Protein AF-A0A432YXD7-F1 (afdb_monomer_lite)

Organism: NCBI:txid1096243

InterPro domains:
  IPR056919 Phage tail assembly chaperone 18 [PF23812] (3-79)

pLDDT: mean 77.12, std 12.96, range [39.62, 91.81]

Secondary structure (DSSP, 8-state):
---------HHHHTPPPPPHHHHHHHHHHHHHHHHS--SSSSPPPPPHHHHHHHHHTT-TT--HHHHHHHHHHHHHHHHHHHHHHHH--

Sequence (89 aa):
MLEEAGQDVPALQDRPKLTNDLEHIVRAFESLSMSRTSNGFGLNPLSMADIKAYYDFGLSPLEPETFIFLIQSIDQAYLDEYNETHRNS

Structure (mmCIF, N/CA/C/O backbone):
data_AF-A0A432YXD7-F1
#
_entry.id   AF-A0A432YXD7-F1
#
loop_
_atom_site.group_PDB
_atom_site.id
_atom_site.type_symbol
_atom_site.label_atom_id
_atom_site.label_alt_id
_atom_site.label_comp_id
_atom_site.label_asym_id
_atom_site.label_entity_id
_atom_site.label_seq_id
_atom_site.pdbx_PDB_ins_code
_atom_site.Cartn_x
_atom_site.Cartn_y
_atom_site.Cartn_z
_atom_site.occupancy
_atom_site.B_iso_or_equiv
_atom_site.auth_seq_id
_atom_site.auth_comp_id
_atom_site.auth_asym_id
_atom_site.auth_atom_id
_atom_site.pdbx_PDB_model_num
ATOM 1 N N . MET A 1 1 ? -11.148 32.462 38.974 1.00 39.62 1 MET A N 1
ATOM 2 C CA . MET A 1 1 ? -10.512 31.361 38.226 1.00 39.62 1 MET A CA 1
ATOM 3 C C . MET A 1 1 ? -11.629 30.693 37.451 1.00 39.62 1 MET A C 1
ATOM 5 O O . MET A 1 1 ? -12.478 30.079 38.076 1.00 39.62 1 MET A O 1
ATOM 9 N N . LEU A 1 2 ? -11.735 30.986 36.154 1.00 44.84 2 LEU A N 1
ATOM 10 C CA . LEU A 1 2 ? -12.736 30.391 35.269 1.00 44.84 2 LEU A CA 1
ATOM 11 C C . LEU A 1 2 ? -12.102 29.129 34.686 1.00 44.84 2 LEU A C 1
ATOM 13 O O . LEU A 1 2 ? -11.158 29.223 33.909 1.00 44.84 2 LEU A O 1
ATOM 17 N N . GLU A 1 3 ? -12.567 27.969 35.136 1.00 53.25 3 GLU A N 1
ATOM 18 C CA . GLU A 1 3 ? -12.294 26.699 34.472 1.00 53.25 3 GLU A CA 1
ATOM 19 C C . GLU A 1 3 ? -13.139 26.676 33.194 1.00 53.25 3 GLU A C 1
ATOM 21 O O . GLU A 1 3 ? -14.353 26.476 33.239 1.00 53.25 3 GLU A O 1
ATOM 26 N N . GLU A 1 4 ? -12.516 26.961 32.050 1.00 52.91 4 GLU A N 1
ATOM 27 C CA . GLU A 1 4 ? -13.123 26.710 30.745 1.00 52.91 4 GLU A CA 1
ATOM 28 C C . GLU A 1 4 ? -13.204 25.194 30.547 1.00 52.91 4 GLU A C 1
ATOM 30 O O . GLU A 1 4 ? -12.278 24.551 30.053 1.00 52.91 4 GLU A O 1
ATOM 35 N N . ALA A 1 5 ? -14.320 24.602 30.970 1.00 58.38 5 ALA A N 1
ATOM 36 C CA . ALA A 1 5 ? -14.706 23.275 30.531 1.00 58.38 5 ALA A CA 1
ATOM 37 C C . ALA A 1 5 ? -14.954 23.355 29.018 1.00 58.38 5 ALA A C 1
ATOM 39 O O . ALA A 1 5 ? -16.027 23.766 28.576 1.00 58.38 5 ALA A O 1
ATOM 40 N N . GLY A 1 6 ? -13.925 23.034 28.230 1.00 58.84 6 GLY A N 1
ATOM 41 C CA . GLY A 1 6 ? -14.023 22.899 26.784 1.00 58.84 6 GLY A CA 1
ATOM 42 C C . GLY A 1 6 ? -15.107 21.879 26.467 1.00 58.84 6 GLY A C 1
ATOM 43 O O . GLY A 1 6 ? -14.908 20.678 26.630 1.00 58.84 6 GLY A O 1
ATOM 44 N N . GLN A 1 7 ? -16.286 22.368 26.097 1.00 62.06 7 GLN A N 1
ATOM 45 C CA . GLN A 1 7 ? -17.410 21.525 25.741 1.00 62.06 7 GLN A CA 1
AT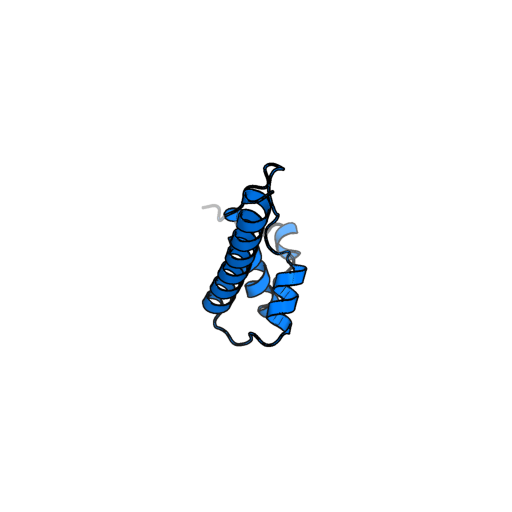OM 46 C C . GLN A 1 7 ? -17.038 20.780 24.459 1.00 62.06 7 GLN A C 1
ATOM 48 O O . GLN A 1 7 ? -16.819 21.403 23.419 1.00 62.06 7 GLN A O 1
ATOM 53 N N . ASP A 1 8 ? -16.927 19.456 24.557 1.00 60.22 8 ASP A N 1
ATOM 54 C CA . ASP A 1 8 ? -16.576 18.605 23.425 1.00 60.22 8 ASP A CA 1
ATOM 55 C C . ASP A 1 8 ? -17.574 18.847 22.287 1.00 60.22 8 ASP A C 1
ATOM 57 O O . ASP A 1 8 ? -18.794 18.755 22.460 1.00 60.22 8 ASP A O 1
ATOM 61 N N . VAL A 1 9 ? -17.055 19.234 21.125 1.00 67.94 9 VAL A N 1
ATOM 62 C CA . VAL A 1 9 ? -17.878 19.651 19.989 1.00 67.94 9 VAL A CA 1
ATOM 63 C C . VAL A 1 9 ? -18.688 18.435 19.517 1.00 67.94 9 VAL A C 1
ATOM 65 O O . VAL A 1 9 ? -18.089 17.379 19.313 1.00 67.94 9 VAL A O 1
ATOM 68 N N . PRO A 1 10 ? -20.010 18.535 19.272 1.00 65.62 10 PRO A N 1
ATOM 69 C CA . PRO A 1 10 ? -20.825 17.391 18.836 1.00 65.62 10 PRO A CA 1
ATOM 70 C C . PRO A 1 10 ? -20.270 16.669 17.597 1.00 65.62 10 PRO A C 1
ATOM 72 O O . PRO A 1 10 ? -20.394 15.456 17.471 1.00 65.62 10 PRO A O 1
ATOM 75 N N . ALA A 1 11 ? -19.568 17.395 16.721 1.00 64.81 11 ALA A N 1
ATOM 76 C CA . ALA A 1 11 ? -18.890 16.845 15.547 1.00 64.81 11 ALA A CA 1
ATOM 77 C C . ALA A 1 11 ? -17.715 15.893 15.870 1.00 64.81 11 ALA A C 1
ATOM 79 O O . ALA A 1 11 ? -17.285 15.132 15.007 1.00 64.81 11 ALA A O 1
ATOM 80 N N . LEU A 1 12 ? -17.163 15.936 17.086 1.00 64.56 12 LEU A N 1
ATOM 81 C CA . LEU A 1 12 ? -16.107 15.027 17.545 1.00 64.56 12 LEU A CA 1
ATOM 82 C C . LEU A 1 12 ? -16.668 13.686 18.033 1.00 64.56 12 LEU A C 1
ATOM 84 O O . LEU A 1 12 ? -15.967 12.679 17.963 1.00 64.56 12 LEU A O 1
ATOM 88 N N . GLN A 1 13 ? -17.924 13.670 18.487 1.00 67.94 13 GLN A N 1
ATOM 89 C CA . GLN A 1 13 ? -18.600 12.481 19.018 1.00 67.94 13 GLN A CA 1
ATOM 90 C C . GLN A 1 13 ? -18.986 11.489 17.909 1.00 67.94 13 GLN A C 1
ATOM 92 O O . GLN A 1 13 ? -19.003 10.285 18.149 1.00 67.94 13 GLN A O 1
ATOM 97 N N . ASP A 1 14 ? -19.230 11.989 16.694 1.00 72.31 14 ASP A N 1
ATOM 98 C CA . ASP A 1 14 ? -19.737 11.213 15.551 1.00 72.31 14 ASP A CA 1
ATOM 99 C C . ASP A 1 14 ? -18.646 10.868 14.521 1.00 72.31 14 ASP A C 1
ATOM 101 O O . ASP A 1 14 ? -18.903 10.614 13.342 1.00 72.31 14 ASP A O 1
ATOM 105 N N . ARG A 1 15 ? -17.376 10.901 14.946 1.00 69.50 15 ARG A N 1
ATOM 106 C CA . ARG A 1 15 ? -16.260 10.559 14.062 1.00 69.50 15 ARG A CA 1
ATOM 107 C C . ARG A 1 15 ? -16.288 9.064 13.734 1.00 69.50 15 ARG A C 1
ATOM 109 O O . ARG A 1 15 ? -16.397 8.248 14.655 1.00 69.50 15 ARG A O 1
ATOM 116 N N . PRO A 1 16 ? -16.114 8.683 12.455 1.00 68.00 16 PRO A N 1
ATOM 117 C CA . PRO A 1 16 ? -15.943 7.285 12.101 1.00 68.00 16 PRO A CA 1
ATOM 118 C C . PRO A 1 16 ? -14.731 6.725 12.849 1.00 68.00 16 PRO A C 1
ATOM 120 O O . PRO A 1 16 ? -13.633 7.283 12.802 1.00 68.00 16 PRO A O 1
ATOM 123 N N . LYS A 1 17 ? -14.954 5.635 13.583 1.00 69.50 17 LYS A N 1
ATOM 124 C CA . LYS A 1 17 ? -13.897 4.930 14.303 1.00 69.50 17 LYS A CA 1
ATOM 125 C C . LYS A 1 17 ? -13.255 3.930 13.356 1.00 69.50 17 LYS A C 1
ATOM 127 O O . LYS A 1 17 ? -13.942 3.074 12.804 1.00 69.50 17 LYS A O 1
ATOM 132 N N . LEU A 1 18 ? -11.943 4.036 13.194 1.00 66.75 18 LEU A N 1
ATOM 133 C CA . LEU A 1 18 ? -11.149 2.991 12.568 1.00 66.75 18 LEU A CA 1
ATOM 134 C C . LEU A 1 18 ? -11.162 1.765 13.482 1.00 66.75 18 LEU A C 1
ATOM 136 O O . LEU A 1 18 ? -10.774 1.847 14.646 1.00 66.75 18 LEU A O 1
ATOM 140 N N . THR A 1 19 ? -11.664 0.642 12.976 1.00 71.75 19 THR A N 1
ATOM 141 C CA . THR A 1 19 ? -11.463 -0.656 13.623 1.00 7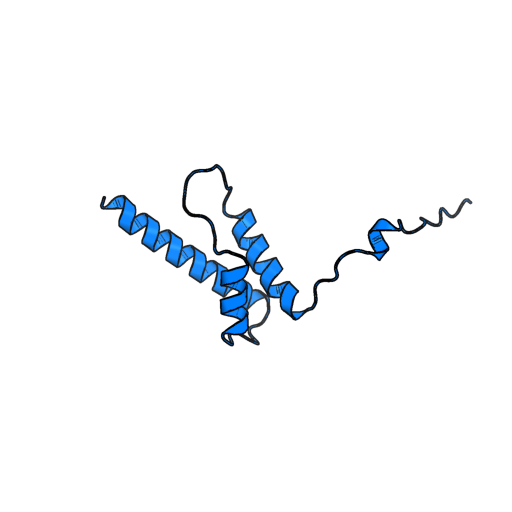1.75 19 THR A CA 1
ATOM 142 C C . THR A 1 19 ? -9.994 -1.047 13.476 1.00 71.75 19 THR A C 1
ATOM 144 O O . THR A 1 19 ? -9.380 -0.694 12.470 1.00 71.75 19 THR A O 1
ATOM 147 N N . ASN A 1 20 ? -9.436 -1.779 14.445 1.00 68.44 20 ASN A N 1
ATOM 148 C CA . ASN A 1 20 ? -8.012 -2.152 14.448 1.00 68.44 20 ASN A CA 1
ATOM 149 C C . ASN A 1 20 ? -7.567 -2.772 13.108 1.00 68.44 20 ASN A C 1
ATOM 151 O O . ASN A 1 20 ? -6.534 -2.398 12.567 1.00 68.44 20 ASN A O 1
ATOM 155 N N . ASP A 1 21 ? -8.407 -3.617 12.506 1.00 68.50 21 ASP A N 1
ATOM 156 C CA . ASP A 1 21 ? -8.125 -4.270 11.220 1.00 68.50 21 ASP A CA 1
ATOM 157 C C . ASP A 1 21 ? -7.957 -3.278 10.052 1.00 68.50 21 ASP A C 1
ATOM 159 O O . ASP A 1 21 ? -7.201 -3.518 9.112 1.00 68.50 21 ASP A O 1
ATOM 163 N N . LEU A 1 22 ? -8.650 -2.136 10.107 1.00 77.44 22 LEU A N 1
ATOM 164 C CA . LEU A 1 22 ? -8.592 -1.096 9.078 1.00 77.44 22 LEU A CA 1
ATOM 165 C C . LEU A 1 22 ? -7.424 -0.129 9.293 1.00 77.44 22 LEU A C 1
ATOM 167 O O . LEU A 1 22 ? -7.023 0.556 8.352 1.00 77.44 22 LEU A O 1
ATOM 171 N N . GLU A 1 23 ? -6.865 -0.072 10.503 1.00 83.50 23 GLU A N 1
ATOM 172 C CA . GLU A 1 23 ? -5.771 0.840 10.831 1.00 83.50 23 GLU A CA 1
ATOM 173 C C . GLU A 1 23 ? -4.540 0.572 9.960 1.00 83.50 23 GLU A C 1
ATOM 175 O O . GLU A 1 23 ? -3.944 1.501 9.415 1.00 83.50 23 GLU A O 1
ATOM 180 N N . HIS A 1 24 ? -4.195 -0.699 9.763 1.00 82.75 24 HIS A N 1
ATOM 181 C CA . HIS A 1 24 ? -3.040 -1.098 8.955 1.00 82.75 24 HIS A CA 1
ATOM 182 C C . HIS A 1 24 ? -3.207 -0.716 7.484 1.00 82.75 24 HIS A C 1
ATOM 184 O O . HIS A 1 24 ? -2.268 -0.233 6.852 1.00 82.75 24 HIS A O 1
ATOM 190 N N . ILE A 1 25 ? -4.421 -0.883 6.960 1.00 85.62 25 ILE A N 1
ATOM 191 C CA . ILE A 1 25 ? -4.768 -0.548 5.578 1.00 85.62 25 ILE A CA 1
ATOM 192 C C . ILE A 1 25 ? -4.659 0.964 5.365 1.00 85.62 25 ILE A C 1
ATOM 194 O O . ILE A 1 25 ? -4.035 1.406 4.400 1.00 85.62 25 ILE A O 1
ATOM 198 N N . VAL A 1 26 ? -5.218 1.758 6.283 1.00 87.81 26 VAL A N 1
ATOM 199 C CA . VAL A 1 26 ? -5.183 3.223 6.189 1.00 87.81 26 VAL A CA 1
ATOM 200 C C . VAL A 1 26 ? -3.761 3.752 6.323 1.00 87.81 26 VAL A C 1
ATOM 202 O O . VAL A 1 26 ? -3.339 4.546 5.488 1.00 87.81 26 VAL A O 1
ATOM 205 N N . ARG A 1 27 ? -2.980 3.266 7.293 1.00 87.94 27 ARG A N 1
ATOM 206 C CA . ARG A 1 27 ? -1.578 3.685 7.454 1.00 87.94 27 ARG A CA 1
ATOM 207 C C . ARG A 1 27 ? -0.727 3.344 6.230 1.00 87.94 27 ARG A C 1
ATOM 209 O O . ARG A 1 27 ? 0.096 4.157 5.812 1.00 87.94 27 ARG A O 1
ATOM 216 N N . ALA A 1 28 ? -0.929 2.168 5.633 1.00 88.69 28 ALA A N 1
ATOM 217 C CA . ALA A 1 28 ? -0.236 1.787 4.407 1.00 88.69 28 ALA A CA 1
ATOM 218 C C . ALA A 1 28 ? -0.608 2.723 3.243 1.00 88.69 28 ALA A C 1
ATOM 220 O O . ALA A 1 28 ? 0.285 3.245 2.572 1.00 88.69 28 ALA A O 1
ATOM 221 N N . PHE A 1 29 ? -1.902 3.009 3.065 1.00 89.75 29 PHE A N 1
ATOM 222 C CA . PHE A 1 29 ? -2.396 3.941 2.050 1.00 89.75 29 PHE A CA 1
ATOM 223 C C . PHE A 1 29 ? -1.824 5.355 2.228 1.00 89.75 29 PHE A C 1
ATOM 225 O O . PHE A 1 29 ? -1.297 5.937 1.278 1.00 89.75 29 PHE A O 1
ATOM 232 N N . GLU A 1 30 ? -1.864 5.892 3.449 1.00 88.38 30 GLU A N 1
ATOM 233 C CA . GLU A 1 30 ? -1.299 7.205 3.768 1.00 88.38 30 GLU A CA 1
ATOM 234 C C . GLU A 1 30 ? 0.194 7.259 3.428 1.00 88.38 30 GLU A C 1
ATOM 236 O O . GLU A 1 30 ? 0.641 8.209 2.781 1.00 88.38 30 GLU A O 1
ATOM 241 N N . SER A 1 31 ? 0.948 6.209 3.773 1.00 88.19 31 SER A N 1
ATOM 242 C CA . SER A 1 31 ? 2.386 6.138 3.494 1.00 88.19 31 SER A CA 1
ATOM 243 C C . SER A 1 31 ? 2.712 6.227 1.997 1.00 88.19 31 SER A C 1
ATOM 245 O O . SER A 1 31 ? 3.638 6.941 1.612 1.00 88.19 31 SER A O 1
ATOM 247 N N . LEU A 1 32 ? 1.910 5.580 1.144 1.00 84.75 32 LEU A N 1
ATOM 248 C CA . LEU A 1 32 ? 2.069 5.643 -0.307 1.00 84.75 32 LEU A CA 1
ATOM 249 C C . LEU A 1 32 ? 1.642 7.007 -0.856 1.00 84.75 32 LEU A C 1
ATOM 251 O O . LEU A 1 32 ? 2.376 7.624 -1.630 1.00 84.75 32 LEU A O 1
ATOM 255 N N . SER A 1 33 ? 0.486 7.511 -0.418 1.00 76.06 33 SER A N 1
ATOM 256 C CA . SER A 1 33 ? -0.083 8.774 -0.904 1.00 76.06 33 SER A CA 1
ATOM 257 C C . SER A 1 33 ? 0.802 9.992 -0.613 1.00 76.06 33 SER A C 1
ATOM 259 O O . SER A 1 33 ? 0.879 10.905 -1.431 1.00 76.06 33 SER A O 1
ATOM 261 N N . MET A 1 34 ? 1.528 9.992 0.511 1.00 72.88 34 MET A N 1
ATOM 262 C CA . MET A 1 34 ? 2.486 11.053 0.837 1.00 72.88 34 MET A CA 1
ATOM 263 C C . MET A 1 34 ? 3.736 11.015 -0.046 1.00 72.88 34 MET A C 1
ATOM 265 O O . MET A 1 34 ? 4.332 12.058 -0.309 1.00 72.88 34 MET A O 1
ATOM 269 N N . SER A 1 35 ? 4.146 9.828 -0.497 1.00 69.69 35 SER A N 1
ATOM 270 C CA . SER A 1 35 ? 5.358 9.655 -1.304 1.00 69.69 35 SER A CA 1
ATOM 271 C C . SER A 1 35 ? 5.163 10.004 -2.784 1.00 69.69 35 SER A C 1
ATOM 273 O O . SER A 1 35 ? 6.124 10.371 -3.460 1.00 69.69 35 SER A O 1
ATOM 275 N N . ARG A 1 36 ? 3.923 9.938 -3.291 1.00 68.81 36 ARG A N 1
ATOM 276 C CA . ARG A 1 36 ? 3.594 10.176 -4.704 1.00 68.81 36 ARG A CA 1
ATOM 277 C C . ARG A 1 36 ? 2.628 11.345 -4.824 1.00 68.81 36 ARG A C 1
ATOM 279 O O . ARG A 1 36 ? 1.418 11.209 -4.659 1.00 68.81 36 ARG A O 1
ATOM 286 N N . THR A 1 37 ? 3.166 12.518 -5.142 1.00 61.38 37 THR A N 1
ATOM 287 C CA . THR A 1 37 ? 2.355 13.688 -5.472 1.00 61.38 37 THR A CA 1
ATOM 288 C C . THR A 1 37 ? 1.590 13.429 -6.768 1.00 61.38 37 THR A C 1
ATOM 290 O O . THR A 1 37 ? 2.172 13.351 -7.845 1.00 61.38 37 THR A O 1
ATOM 293 N N . SER A 1 38 ? 0.263 13.315 -6.664 1.00 58.53 38 SER A N 1
ATOM 294 C CA . SER A 1 38 ? -0.659 13.235 -7.803 1.00 58.53 38 SER A CA 1
ATOM 295 C C . SER A 1 38 ? -0.711 14.581 -8.540 1.00 58.53 38 SER A C 1
ATOM 297 O O . SER A 1 38 ? -1.684 15.328 -8.460 1.00 58.53 38 SER A O 1
ATOM 29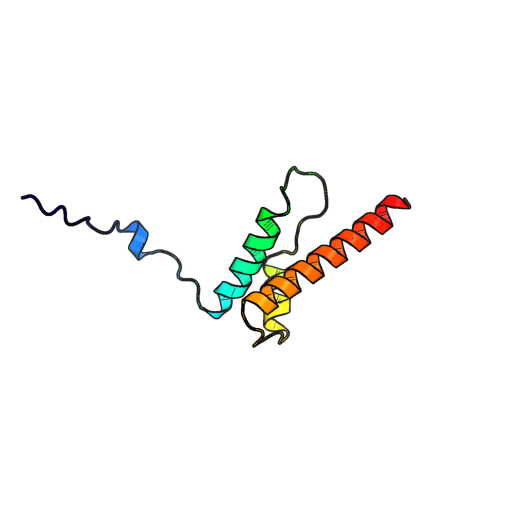9 N N . ASN A 1 39 ? 0.359 14.914 -9.257 1.00 62.94 39 ASN A N 1
ATOM 300 C CA . ASN A 1 39 ? 0.469 16.089 -10.124 1.00 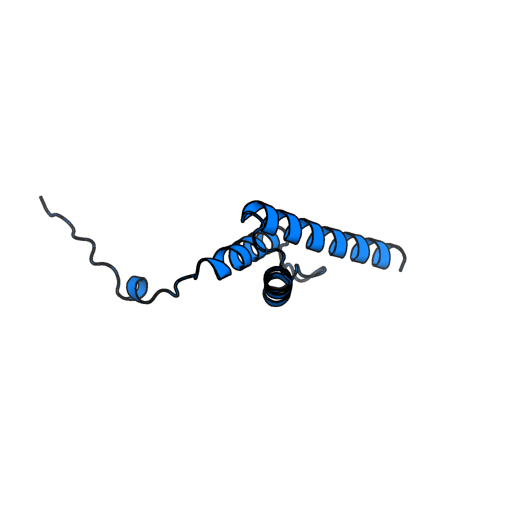62.94 39 ASN A CA 1
ATOM 301 C C . ASN A 1 39 ? -0.117 15.843 -11.532 1.00 62.94 39 ASN A C 1
ATOM 303 O O . ASN A 1 39 ? 0.083 16.656 -12.432 1.00 62.94 39 ASN A O 1
ATOM 307 N N . GLY A 1 40 ? -0.852 14.739 -11.720 1.00 62.41 40 GLY A N 1
ATOM 308 C CA . GLY A 1 40 ? -1.513 14.374 -12.977 1.00 62.41 40 GLY A CA 1
ATOM 309 C 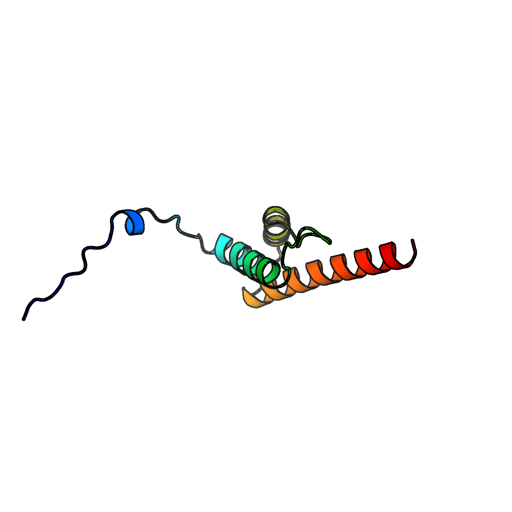C . GLY A 1 40 ? -0.616 13.657 -13.988 1.00 62.41 40 GLY A C 1
ATOM 310 O O . GLY A 1 40 ? -1.096 13.303 -15.062 1.00 62.41 40 GLY A O 1
ATOM 311 N N . PHE A 1 41 ? 0.654 13.413 -13.656 1.00 65.38 41 PHE A N 1
ATOM 312 C CA . PHE A 1 41 ? 1.597 12.698 -14.510 1.00 65.38 41 PHE A CA 1
ATOM 313 C C . PHE A 1 41 ? 2.208 11.516 -13.757 1.00 65.38 41 PHE A C 1
ATOM 315 O O . PHE A 1 41 ? 2.781 11.681 -12.685 1.00 65.38 41 PHE A O 1
ATOM 322 N N . GLY A 1 42 ? 2.115 10.325 -14.349 1.00 70.81 42 GLY A N 1
ATOM 323 C CA . GLY A 1 42 ? 2.677 9.096 -13.794 1.00 70.81 42 GLY A CA 1
ATOM 324 C C . GLY A 1 42 ? 1.625 8.121 -13.278 1.00 70.81 42 GLY A C 1
ATOM 325 O O . GLY A 1 42 ? 0.421 8.370 -13.305 1.00 70.81 42 GLY A O 1
ATOM 326 N N . LEU A 1 43 ? 2.113 6.964 -12.853 1.00 80.81 43 LEU A N 1
ATOM 327 C CA . LEU A 1 43 ? 1.290 5.884 -12.336 1.00 80.81 43 LEU A CA 1
ATOM 328 C C . LEU A 1 43 ? 0.799 6.238 -10.924 1.00 80.81 43 LEU A C 1
ATOM 330 O O . LEU A 1 43 ? 1.556 6.797 -10.125 1.00 80.81 43 LEU A O 1
ATOM 334 N N . ASN A 1 44 ? -0.452 5.914 -10.606 1.00 83.81 44 ASN A N 1
ATOM 335 C CA . ASN A 1 44 ? -0.969 6.091 -9.250 1.00 83.81 44 ASN A CA 1
ATOM 336 C C . ASN A 1 44 ? -0.400 5.010 -8.315 1.00 83.81 44 ASN A C 1
ATOM 338 O O . ASN A 1 44 ? -0.146 3.898 -8.784 1.00 83.81 44 ASN A O 1
ATOM 342 N N . PRO A 1 45 ? -0.207 5.310 -7.017 1.00 86.44 45 PRO A N 1
ATOM 343 C CA . PRO A 1 45 ? 0.071 4.273 -6.031 1.00 86.44 45 PRO A CA 1
ATOM 344 C C . PRO A 1 45 ? -1.063 3.244 -5.941 1.00 86.44 45 PRO A C 1
ATOM 346 O O . PRO A 1 45 ? -2.193 3.517 -6.364 1.00 86.44 45 PRO A O 1
ATOM 349 N N . LEU A 1 46 ? -0.760 2.090 -5.338 1.00 89.25 46 LEU A N 1
ATOM 350 C CA . LEU A 1 46 ? -1.744 1.051 -5.016 1.00 89.25 46 LEU A CA 1
ATOM 351 C C . LEU A 1 46 ? -2.997 1.641 -4.360 1.00 89.25 46 LEU A C 1
ATOM 353 O O . LEU A 1 46 ? -2.928 2.463 -3.439 1.00 89.25 46 LEU A O 1
ATOM 357 N N . SER A 1 47 ? -4.164 1.196 -4.827 1.00 89.56 47 SER A N 1
ATOM 358 C CA . SER A 1 47 ? -5.434 1.679 -4.300 1.00 89.56 47 SER A CA 1
ATOM 359 C C . SER A 1 47 ? -5.730 1.070 -2.930 1.00 89.56 47 SER A C 1
ATOM 361 O O . SER A 1 47 ? -5.237 0.001 -2.569 1.00 89.56 47 SER A O 1
ATOM 363 N N . MET A 1 48 ? -6.620 1.709 -2.169 1.00 89.12 48 MET A N 1
ATOM 364 C CA . MET A 1 48 ? -7.057 1.163 -0.882 1.00 89.12 48 MET A CA 1
ATOM 365 C C . MET A 1 48 ? -7.742 -0.210 -1.024 1.00 89.12 48 MET A C 1
ATOM 367 O O . MET A 1 48 ? -7.667 -1.028 -0.109 1.00 89.12 48 MET A O 1
ATOM 371 N N . ALA A 1 49 ? -8.364 -0.489 -2.177 1.00 89.81 49 ALA A N 1
ATOM 372 C CA . ALA A 1 49 ? -8.936 -1.798 -2.480 1.00 89.81 49 ALA A CA 1
ATOM 373 C C . ALA A 1 49 ? -7.848 -2.870 -2.661 1.00 89.81 49 ALA A C 1
ATOM 375 O O . ALA A 1 49 ? -7.994 -3.971 -2.132 1.00 89.81 49 ALA A O 1
ATOM 376 N N . ASP A 1 50 ? -6.742 -2.533 -3.330 1.00 90.38 50 ASP A N 1
ATOM 377 C CA . ASP A 1 50 ? -5.612 -3.450 -3.525 1.00 90.38 50 ASP A CA 1
ATOM 378 C C . ASP A 1 50 ? -4.917 -3.751 -2.194 1.00 90.38 50 ASP A C 1
ATOM 380 O O . ASP A 1 50 ? -4.662 -4.907 -1.864 1.00 90.38 50 ASP A O 1
ATOM 384 N N . ILE A 1 51 ? -4.683 -2.719 -1.377 1.00 90.69 51 ILE A N 1
ATOM 385 C CA . ILE A 1 51 ? -4.089 -2.866 -0.040 1.00 90.69 51 ILE A CA 1
ATOM 386 C C . ILE A 1 51 ? -4.964 -3.767 0.837 1.00 90.69 51 ILE A C 1
ATOM 388 O O . ILE A 1 51 ? -4.454 -4.665 1.510 1.00 90.69 51 ILE A O 1
ATOM 392 N N . LYS A 1 52 ? -6.290 -3.575 0.801 1.00 88.94 52 LYS A N 1
ATOM 393 C CA . LYS A 1 52 ? -7.225 -4.449 1.513 1.00 88.94 52 LYS A CA 1
ATOM 394 C C . LYS A 1 52 ? -7.149 -5.891 1.004 1.00 88.94 52 LYS A C 1
ATOM 396 O O . LYS A 1 52 ? -7.157 -6.806 1.818 1.00 88.94 52 LYS A O 1
ATOM 401 N N . ALA A 1 53 ? -7.053 -6.106 -0.306 1.00 89.38 53 ALA A N 1
ATOM 402 C CA . ALA A 1 53 ? -6.936 -7.451 -0.864 1.00 89.38 53 ALA A CA 1
ATOM 403 C C . ALA A 1 53 ? -5.671 -8.167 -0.361 1.00 89.38 53 ALA A C 1
ATOM 405 O O . ALA A 1 53 ? -5.747 -9.333 0.017 1.00 89.38 53 ALA A O 1
ATOM 406 N N . TYR A 1 54 ? -4.534 -7.468 -0.274 1.00 88.00 54 TYR A N 1
ATOM 407 C CA . TYR A 1 54 ? -3.309 -8.012 0.324 1.00 88.00 54 TYR A CA 1
ATOM 408 C C . TYR A 1 54 ? -3.474 -8.336 1.812 1.00 88.00 54 TYR A C 1
ATOM 410 O O . TYR A 1 54 ? -3.028 -9.391 2.264 1.00 88.00 54 TYR A O 1
ATOM 418 N N . TYR A 1 55 ? -4.146 -7.466 2.566 1.00 86.00 55 TYR A N 1
ATOM 419 C CA . TYR A 1 55 ? -4.460 -7.716 3.972 1.00 86.00 55 TYR A CA 1
ATOM 420 C C . TYR A 1 55 ? -5.328 -8.978 4.145 1.00 86.00 55 TYR A C 1
ATOM 422 O O . TYR A 1 55 ? -4.991 -9.869 4.926 1.00 86.00 55 TYR A O 1
ATOM 430 N N . ASP A 1 56 ? -6.400 -9.094 3.354 1.00 85.31 56 ASP A N 1
ATOM 431 C CA . ASP A 1 56 ? -7.341 -10.219 3.382 1.00 85.31 56 ASP A CA 1
ATOM 432 C C . ASP A 1 56 ? -6.712 -11.539 2.897 1.00 85.31 56 ASP A C 1
ATOM 434 O O . ASP A 1 56 ? -7.119 -12.613 3.339 1.00 85.31 56 ASP A O 1
ATOM 438 N N . PHE A 1 57 ? -5.714 -11.481 2.005 1.00 82.81 57 PHE A N 1
ATOM 439 C CA . PHE A 1 57 ? -5.039 -12.656 1.431 1.00 82.81 57 PHE A CA 1
ATOM 440 C C . PHE A 1 57 ? -4.219 -13.466 2.455 1.00 82.81 57 PHE A C 1
ATOM 442 O O . PHE A 1 57 ? -3.666 -14.514 2.128 1.00 82.81 57 PHE A O 1
ATOM 449 N N . GLY A 1 58 ? -4.167 -13.033 3.715 1.00 69.75 58 GLY A N 1
ATOM 450 C CA . GLY A 1 58 ? -3.522 -13.790 4.785 1.00 69.75 58 GLY A CA 1
ATOM 451 C C . GLY A 1 58 ? -2.093 -13.346 5.065 1.00 69.75 58 GLY A C 1
ATOM 452 O O . GLY A 1 58 ? -1.324 -14.093 5.660 1.00 69.75 58 GLY A O 1
ATOM 453 N N . LEU A 1 59 ? -1.751 -12.100 4.730 1.00 64.31 59 LEU A N 1
ATOM 454 C CA . LEU A 1 59 ? -0.558 -11.426 5.255 1.00 64.31 59 LEU A CA 1
ATOM 455 C C . LEU A 1 59 ? -0.728 -11.012 6.735 1.00 64.31 59 LEU A C 1
ATOM 457 O O . LEU A 1 59 ? -0.015 -10.150 7.236 1.00 64.31 59 LEU A O 1
ATOM 461 N N . SER A 1 60 ? -1.673 -11.634 7.446 1.00 58.31 60 SER A N 1
ATOM 462 C CA . SER A 1 60 ? -1.944 -11.437 8.866 1.00 58.31 60 SER A CA 1
ATOM 463 C C . SER A 1 60 ? -1.557 -12.694 9.667 1.00 58.31 60 SER A C 1
ATOM 465 O O . SER A 1 60 ? -1.883 -13.802 9.231 1.00 58.31 60 SER A O 1
ATOM 467 N N . PRO A 1 61 ? -0.891 -12.561 10.833 1.00 60.00 61 PRO A N 1
ATOM 468 C CA . PRO A 1 61 ? -0.523 -11.308 11.482 1.00 60.00 61 PRO A CA 1
ATOM 469 C C . PRO A 1 61 ? 0.945 -10.965 11.194 1.00 60.00 61 PRO A C 1
ATOM 471 O O . PRO A 1 61 ? 1.844 -11.364 11.932 1.00 60.00 61 PRO A O 1
ATOM 474 N N . LEU A 1 62 ? 1.209 -10.225 10.115 1.00 66.31 62 LEU A N 1
ATOM 475 C CA . LEU A 1 62 ? 2.410 -9.395 10.089 1.00 66.31 62 LEU A CA 1
ATOM 476 C C . LEU A 1 62 ? 2.204 -8.250 11.084 1.00 66.31 62 LEU A C 1
ATOM 478 O O . LEU A 1 62 ? 1.115 -7.678 11.152 1.00 66.31 62 LEU A O 1
ATOM 482 N N . GLU A 1 63 ? 3.251 -7.909 11.838 1.00 79.62 63 GLU A N 1
ATOM 483 C CA . GLU A 1 63 ? 3.253 -6.679 12.630 1.00 79.62 63 GLU A CA 1
ATOM 484 C C . GLU A 1 63 ? 2.900 -5.484 11.722 1.00 79.62 63 GLU A C 1
ATOM 486 O O . GLU A 1 63 ? 3.282 -5.487 10.542 1.00 79.62 63 GLU A O 1
ATOM 491 N N . PRO A 1 64 ? 2.195 -4.462 12.235 1.00 78.88 64 PRO A N 1
ATOM 492 C CA . PRO A 1 64 ? 1.671 -3.349 11.438 1.00 78.88 64 PRO A CA 1
ATOM 493 C C . PRO A 1 64 ? 2.708 -2.726 10.495 1.00 78.88 64 PRO A C 1
ATOM 495 O O . PRO A 1 64 ? 2.451 -2.505 9.312 1.00 78.88 64 PRO A O 1
ATOM 498 N N . GLU A 1 65 ? 3.913 -2.498 11.003 1.00 84.62 65 GLU A N 1
ATOM 499 C CA . GLU A 1 65 ? 5.042 -1.916 10.283 1.00 84.62 65 GLU A CA 1
ATOM 500 C C . GLU A 1 65 ? 5.543 -2.839 9.169 1.00 84.62 65 GLU A C 1
ATOM 502 O O . GLU A 1 65 ? 5.944 -2.372 8.103 1.00 84.62 65 GLU A O 1
ATOM 507 N N . THR A 1 66 ? 5.481 -4.153 9.389 1.00 86.88 66 THR A N 1
ATOM 508 C CA . THR A 1 66 ? 5.887 -5.154 8.397 1.00 86.88 66 THR A CA 1
ATOM 509 C C . THR A 1 66 ? 4.895 -5.202 7.242 1.00 86.88 66 THR A C 1
ATOM 511 O O . THR A 1 66 ? 5.305 -5.278 6.084 1.00 86.88 66 THR A O 1
ATOM 514 N N . PHE A 1 67 ? 3.595 -5.093 7.533 1.00 87.38 67 PHE A N 1
ATOM 515 C CA . PHE A 1 67 ? 2.575 -4.972 6.494 1.00 87.38 67 PHE A CA 1
ATOM 516 C C . PHE A 1 67 ? 2.766 -3.692 5.670 1.00 87.38 67 PHE A C 1
ATOM 518 O O . PHE A 1 67 ? 2.776 -3.747 4.442 1.00 87.38 67 PHE A O 1
ATOM 525 N N . ILE A 1 68 ? 2.999 -2.550 6.326 1.00 88.69 68 ILE A N 1
ATOM 526 C CA . ILE A 1 68 ? 3.255 -1.275 5.638 1.00 88.69 68 ILE A CA 1
ATOM 527 C C . ILE A 1 68 ? 4.486 -1.383 4.726 1.00 88.69 68 ILE A C 1
ATOM 529 O O . ILE A 1 68 ? 4.412 -1.012 3.555 1.00 88.69 68 ILE A O 1
ATOM 533 N N . PHE A 1 69 ? 5.594 -1.937 5.226 1.00 89.25 69 PHE A N 1
ATOM 534 C CA . PHE A 1 69 ? 6.818 -2.121 4.442 1.00 89.25 69 PHE A CA 1
ATOM 535 C C . PHE A 1 69 ? 6.608 -3.036 3.227 1.00 89.25 69 PHE A C 1
ATOM 537 O O . PHE A 1 69 ? 7.124 -2.773 2.138 1.00 89.25 69 PHE A O 1
ATOM 544 N N . LEU A 1 70 ? 5.822 -4.101 3.389 1.00 89.38 70 LEU A N 1
ATOM 545 C CA . LEU A 1 70 ? 5.480 -5.002 2.295 1.00 89.38 70 LEU A CA 1
ATOM 546 C C . LEU A 1 70 ? 4.679 -4.282 1.205 1.00 89.38 70 LEU A C 1
ATOM 548 O O . LEU A 1 70 ? 5.028 -4.378 0.031 1.00 89.38 70 LEU A O 1
ATOM 552 N N . ILE A 1 71 ? 3.653 -3.519 1.585 1.00 91.38 71 ILE A N 1
ATOM 553 C CA . ILE A 1 71 ? 2.852 -2.733 0.639 1.00 91.38 71 ILE A CA 1
ATOM 554 C C . ILE A 1 71 ? 3.721 -1.719 -0.117 1.00 91.38 71 ILE A C 1
ATOM 556 O O . ILE A 1 71 ? 3.609 -1.613 -1.337 1.00 91.38 71 ILE A O 1
ATOM 560 N N . GLN A 1 72 ? 4.635 -1.033 0.574 1.00 90.75 72 GLN A N 1
ATOM 561 C CA . GLN A 1 72 ? 5.601 -0.124 -0.056 1.00 90.75 72 GLN A CA 1
ATOM 562 C C . GLN A 1 72 ? 6.505 -0.8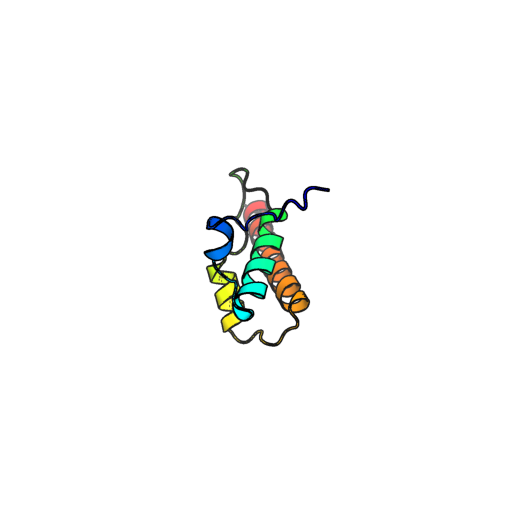39 -1.063 1.00 90.75 72 GLN A C 1
ATOM 564 O O . GLN A 1 72 ? 6.750 -0.330 -2.153 1.00 90.75 72 GLN A O 1
ATOM 569 N N . SER A 1 73 ? 6.966 -2.040 -0.717 1.00 91.50 73 SER A N 1
ATOM 570 C CA . SER A 1 73 ? 7.825 -2.844 -1.589 1.00 91.50 73 SER A CA 1
ATOM 571 C C . SER A 1 73 ? 7.093 -3.296 -2.856 1.00 91.50 73 SER A C 1
ATOM 573 O O . SER A 1 73 ? 7.671 -3.273 -3.941 1.00 91.50 73 SER A O 1
ATOM 575 N N . ILE A 1 74 ? 5.815 -3.671 -2.738 1.00 91.56 74 ILE A N 1
ATOM 576 C CA . ILE A 1 74 ? 4.974 -4.050 -3.884 1.00 91.56 74 ILE A CA 1
ATOM 577 C C . ILE A 1 74 ? 4.731 -2.839 -4.795 1.00 91.56 74 ILE A C 1
ATOM 579 O O . ILE A 1 74 ? 4.877 -2.957 -6.011 1.00 91.56 74 ILE A O 1
ATOM 583 N N . ASP A 1 75 ? 4.391 -1.679 -4.222 1.00 91.31 75 ASP A N 1
ATOM 584 C CA . ASP A 1 75 ? 4.169 -0.445 -4.988 1.00 91.31 75 ASP A CA 1
ATOM 585 C C . ASP A 1 75 ? 5.425 -0.019 -5.762 1.00 91.31 75 ASP A C 1
ATOM 587 O O . ASP A 1 75 ? 5.342 0.321 -6.945 1.00 91.31 75 ASP A O 1
ATOM 591 N N . GLN A 1 76 ? 6.597 -0.105 -5.123 1.00 90.56 76 GLN A N 1
ATOM 592 C CA . GLN A 1 76 ? 7.874 0.220 -5.755 1.00 90.56 76 GLN A CA 1
ATOM 593 C C . GLN A 1 76 ? 8.213 -0.751 -6.890 1.00 90.56 76 GLN A C 1
ATOM 595 O O . GLN A 1 76 ? 8.561 -0.304 -7.979 1.00 90.56 76 GLN A O 1
ATOM 600 N N . ALA A 1 77 ? 8.054 -2.062 -6.678 1.00 91.81 77 ALA A N 1
ATOM 601 C CA . ALA A 1 77 ? 8.303 -3.057 -7.721 1.00 91.81 77 ALA A CA 1
ATOM 602 C C . ALA A 1 77 ? 7.404 -2.836 -8.950 1.00 91.81 77 ALA A C 1
ATOM 604 O O . ALA A 1 77 ? 7.858 -2.942 -10.088 1.00 91.81 77 ALA A O 1
ATOM 605 N N . TYR A 1 78 ? 6.137 -2.475 -8.728 1.00 89.12 78 TYR A N 1
ATOM 606 C CA . TYR A 1 78 ? 5.213 -2.139 -9.810 1.00 89.12 78 TYR A CA 1
ATOM 607 C C . TYR A 1 78 ? 5.630 -0.866 -10.564 1.00 89.12 78 TYR A C 1
ATOM 609 O O . TYR A 1 78 ? 5.546 -0.809 -11.793 1.00 89.12 78 TYR A O 1
ATOM 617 N N . LEU A 1 79 ? 6.106 0.152 -9.843 1.00 88.38 79 LEU A N 1
ATOM 618 C CA . LEU A 1 79 ? 6.624 1.381 -10.440 1.00 88.38 79 LEU A CA 1
ATOM 619 C C . LEU A 1 79 ? 7.888 1.132 -11.275 1.00 88.38 79 LEU A C 1
ATOM 621 O O . LEU A 1 79 ? 8.013 1.693 -12.365 1.00 88.38 79 LEU A O 1
ATOM 625 N N . ASP A 1 80 ? 8.806 0.305 -10.786 1.00 90.44 80 ASP A N 1
ATOM 626 C CA . ASP A 1 80 ? 10.047 -0.026 -11.488 1.00 90.44 80 ASP A CA 1
ATOM 627 C C . ASP A 1 80 ? 9.747 -0.736 -12.814 1.00 90.44 80 ASP A C 1
ATOM 629 O O . ASP A 1 80 ? 10.197 -0.277 -13.865 1.00 90.44 80 ASP A O 1
ATOM 633 N N . GLU A 1 81 ? 8.881 -1.753 -12.792 1.00 90.38 81 GLU A N 1
ATOM 634 C CA . GLU A 1 81 ? 8.432 -2.470 -13.995 1.00 90.38 81 GLU A CA 1
ATOM 635 C C . GLU A 1 81 ? 7.760 -1.530 -15.013 1.00 90.38 81 GLU A C 1
ATOM 637 O O . GLU A 1 81 ? 8.037 -1.569 -16.219 1.00 90.38 81 GLU A O 1
ATOM 642 N N . TYR A 1 82 ? 6.889 -0.633 -14.533 1.00 88.06 82 TYR A N 1
ATOM 643 C CA . TYR A 1 82 ? 6.251 0.371 -15.382 1.00 88.06 82 TYR A CA 1
ATOM 644 C C . TYR A 1 82 ? 7.295 1.272 -16.055 1.00 88.06 82 TYR A C 1
ATOM 646 O O . TYR A 1 82 ? 7.225 1.507 -17.265 1.00 88.06 82 TYR A O 1
ATOM 654 N N . ASN A 1 83 ? 8.275 1.761 -15.293 1.00 87.38 83 ASN A N 1
ATOM 655 C CA . ASN A 1 83 ? 9.324 2.638 -15.804 1.00 87.38 83 ASN A CA 1
ATOM 656 C C . ASN A 1 83 ? 10.225 1.927 -16.819 1.00 87.38 83 ASN A C 1
ATOM 658 O O . ASN A 1 83 ? 10.570 2.525 -17.836 1.00 87.38 83 ASN A O 1
ATOM 662 N N . GLU A 1 84 ? 10.591 0.667 -16.580 1.00 89.50 84 GLU A N 1
ATOM 663 C CA . GLU A 1 84 ? 11.389 -0.127 -17.520 1.00 89.50 84 GLU A CA 1
ATOM 664 C C . GLU A 1 84 ? 10.661 -0.334 -18.851 1.00 89.50 84 GLU A C 1
ATOM 666 O O . GLU A 1 84 ? 11.235 -0.103 -19.919 1.00 89.50 84 GLU A O 1
ATOM 671 N N . THR A 1 85 ? 9.372 -0.674 -18.796 1.00 87.88 85 THR A N 1
ATOM 672 C CA . THR A 1 85 ? 8.544 -0.876 -19.993 1.00 87.88 85 THR A CA 1
ATOM 673 C C . THR A 1 85 ? 8.439 0.404 -20.834 1.00 87.88 85 THR A C 1
ATOM 675 O O . THR A 1 85 ? 8.595 0.369 -22.056 1.00 87.88 85 THR A O 1
ATOM 678 N N . HIS A 1 86 ? 8.247 1.560 -20.191 1.00 80.62 86 HIS A N 1
ATOM 679 C CA . HIS A 1 86 ? 8.065 2.845 -20.881 1.00 80.62 86 HIS A CA 1
ATOM 680 C C . HIS A 1 86 ? 9.380 3.521 -21.289 1.00 80.62 86 HIS A C 1
ATOM 682 O O . HIS A 1 86 ? 9.362 4.463 -22.076 1.00 80.62 86 HIS A O 1
ATOM 688 N N . ARG A 1 87 ? 10.530 3.051 -20.792 1.00 75.31 87 ARG A N 1
ATOM 689 C CA . ARG A 1 87 ? 11.858 3.518 -21.225 1.00 75.31 87 ARG A CA 1
ATOM 690 C C . ARG A 1 87 ? 12.308 2.885 -22.543 1.00 75.31 87 ARG A C 1
ATOM 692 O O . ARG A 1 87 ? 13.144 3.460 -23.232 1.00 75.31 87 ARG A O 1
ATOM 699 N N . ASN A 1 88 ? 11.769 1.710 -22.863 1.00 59.91 88 ASN A N 1
ATOM 700 C CA . ASN A 1 88 ? 12.082 0.935 -24.067 1.00 59.91 88 ASN A CA 1
ATOM 701 C C . ASN A 1 88 ? 11.043 1.116 -25.196 1.00 59.91 88 ASN A C 1
ATOM 703 O O . ASN A 1 88 ? 11.135 0.428 -26.214 1.00 59.91 88 ASN A O 1
ATOM 707 N N . SER A 1 89 ? 10.060 2.002 -24.996 1.00 54.34 89 SER A N 1
ATOM 708 C CA . SER A 1 89 ? 9.008 2.381 -25.955 1.00 54.34 89 SER A CA 1
ATOM 709 C C . SER A 1 89 ? 9.378 3.663 -26.697 1.00 54.34 89 SER A C 1
ATOM 711 O O . SER A 1 89 ? 9.083 3.747 -27.909 1.00 54.34 89 SER A O 1
#

Foldseek 3Di:
DDDPPPDDDVVVVPDDDDDPLCVLLVVLVVVQPVVDPPPVDADHFDDSVRLVVVSVVPPPPDPSVRSSVVSVVVRVVVRVVVVVVVVVD

Radius of gyration: 18.9 Å; chains: 1; bounding box: 33×45×64 Å